Protein AF-A0A399ZDS4-F1 (afdb_monomer_lite)

Radius of gyration: 14.88 Å; chains: 1; bounding box: 36×23×32 Å

Sequence (37 aa):
ATSVPQLVTIDRPFLFLIRDRESGVVLFAGRVLDPTS

Structure (mmCIF, N/CA/C/O backbone):
data_AF-A0A399ZDS4-F1
#
_entry.id   AF-A0A399ZDS4-F1
#
loop_
_atom_site.group_PDB
_atom_site.id
_atom_site.type_symbol
_atom_site.label_atom_id
_atom_site.label_alt_id
_atom_site.label_comp_id
_atom_site.label_asym_id
_atom_site.label_entity_id
_atom_site.label_seq_id
_atom_site.pdbx_PDB_ins_code
_atom_site.Cartn_x
_atom_site.Cartn_y
_atom_site.Cartn_z
_atom_site.occupancy
_atom_site.B_iso_or_equiv
_atom_site.auth_seq_id
_atom_site.auth_comp_id
_atom_site.auth_asym_id
_atom_site.auth_atom_id
_atom_site.pdbx_PDB_model_num
ATOM 1 N N . ALA A 1 1 ? 22.004 14.339 18.068 1.00 74.44 1 ALA A N 1
ATOM 2 C CA . ALA A 1 1 ? 22.262 13.470 16.904 1.00 74.44 1 ALA A CA 1
ATOM 3 C C . ALA A 1 1 ? 21.223 13.794 15.842 1.00 74.44 1 ALA A C 1
ATOM 5 O O . ALA A 1 1 ? 20.044 13.831 16.172 1.00 74.44 1 ALA A O 1
ATOM 6 N N . THR A 1 2 ? 21.637 14.110 14.620 1.00 77.25 2 THR A N 1
ATOM 7 C CA . THR A 1 2 ? 20.711 14.448 13.530 1.00 77.25 2 THR A CA 1
ATOM 8 C C . THR A 1 2 ? 20.165 13.150 12.931 1.00 77.25 2 THR A C 1
ATOM 10 O O . THR A 1 2 ? 20.948 12.288 12.544 1.00 77.25 2 THR A O 1
ATOM 13 N N . SER A 1 3 ? 18.843 12.976 12.892 1.00 87.81 3 SER A N 1
ATOM 14 C CA . SER A 1 3 ? 18.204 11.814 12.257 1.00 87.81 3 SER A CA 1
ATOM 15 C C . SER A 1 3 ? 18.156 12.031 10.743 1.00 87.81 3 SER A C 1
ATOM 17 O O . SER A 1 3 ? 17.576 13.020 10.293 1.00 87.81 3 SER A O 1
ATOM 19 N N . VAL A 1 4 ? 18.731 11.115 9.963 1.00 89.25 4 VAL A N 1
ATOM 20 C CA . VAL A 1 4 ? 18.556 11.091 8.504 1.00 89.25 4 VAL A CA 1
ATOM 21 C C . VAL A 1 4 ? 17.240 10.364 8.189 1.00 89.25 4 VAL A C 1
ATOM 23 O O . VAL A 1 4 ? 17.033 9.275 8.728 1.00 89.25 4 VAL A O 1
AT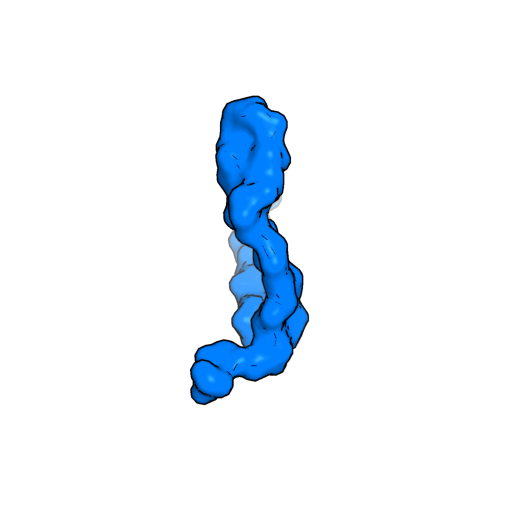OM 26 N N . PRO A 1 5 ? 16.343 10.922 7.352 1.00 90.94 5 PRO A N 1
ATOM 27 C CA . PRO A 1 5 ? 15.111 10.241 6.965 1.00 90.94 5 PRO A CA 1
ATOM 28 C C . PRO A 1 5 ? 15.409 8.912 6.271 1.00 90.94 5 PRO A C 1
ATOM 30 O O . PRO A 1 5 ? 16.265 8.840 5.389 1.00 90.94 5 PRO A O 1
ATOM 33 N N . GLN A 1 6 ? 14.676 7.866 6.639 1.00 92.38 6 GLN A N 1
ATOM 34 C CA . GLN A 1 6 ? 14.787 6.573 5.978 1.00 92.38 6 GLN A CA 1
ATOM 35 C C . GLN A 1 6 ? 13.915 6.549 4.719 1.00 92.38 6 GLN A C 1
ATOM 37 O O . GLN A 1 6 ? 12.717 6.823 4.779 1.00 92.38 6 GLN A O 1
ATOM 42 N N . LEU A 1 7 ? 14.514 6.197 3.580 1.00 94.75 7 LEU A N 1
ATOM 43 C CA . LEU A 1 7 ? 13.786 6.001 2.329 1.00 94.75 7 LEU A CA 1
ATOM 44 C C . LEU A 1 7 ? 13.071 4.644 2.336 1.00 94.75 7 LEU A C 1
ATOM 46 O O . LEU A 1 7 ? 13.675 3.620 2.660 1.00 94.75 7 LEU A O 1
ATOM 50 N N . VAL A 1 8 ? 11.798 4.640 1.937 1.00 94.94 8 VAL A N 1
ATOM 51 C CA . VAL A 1 8 ? 10.999 3.425 1.739 1.00 94.94 8 VAL A CA 1
ATOM 52 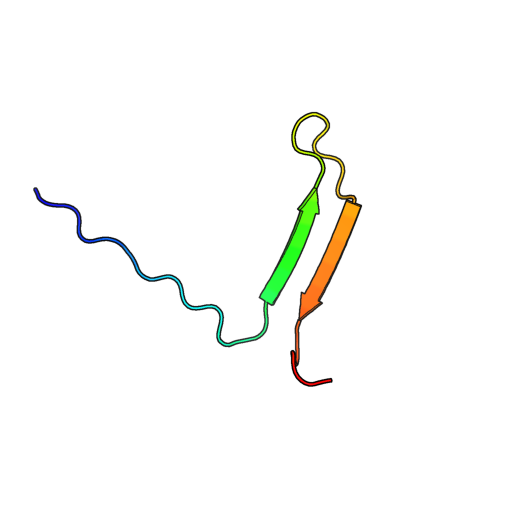C C . VAL A 1 8 ? 10.642 3.314 0.261 1.00 94.94 8 VAL A C 1
ATOM 54 O O . VAL A 1 8 ? 9.922 4.157 -0.268 1.00 94.94 8 VAL A O 1
ATOM 57 N N . THR A 1 9 ? 11.130 2.260 -0.391 1.00 97.00 9 THR A N 1
ATOM 58 C CA . THR A 1 9 ? 10.879 1.977 -1.810 1.00 97.00 9 THR A CA 1
ATOM 59 C C . THR A 1 9 ? 9.974 0.753 -1.946 1.00 97.00 9 THR A C 1
ATOM 61 O O . THR A 1 9 ? 10.270 -0.297 -1.372 1.00 97.00 9 THR A O 1
ATOM 64 N N . ILE A 1 10 ? 8.878 0.890 -2.700 1.00 97.50 10 ILE A N 1
ATOM 65 C CA . ILE A 1 10 ? 7.900 -0.173 -2.988 1.00 97.50 10 ILE A CA 1
ATOM 66 C C . ILE A 1 10 ? 7.987 -0.538 -4.479 1.00 97.50 10 ILE A C 1
ATOM 68 O O . ILE A 1 10 ? 7.123 -0.193 -5.276 1.00 97.50 10 ILE A O 1
ATOM 72 N N . ASP A 1 11 ? 9.084 -1.187 -4.863 1.00 97.25 11 ASP A N 1
ATOM 73 C CA . ASP A 1 11 ? 9.443 -1.558 -6.243 1.00 97.25 11 ASP A CA 1
ATOM 74 C C . ASP A 1 11 ? 9.412 -3.080 -6.488 1.00 97.25 11 ASP A C 1
ATOM 76 O O . ASP A 1 11 ? 10.018 -3.598 -7.424 1.00 97.25 11 ASP A O 1
ATOM 80 N N . ARG A 1 12 ? 8.702 -3.814 -5.627 1.00 97.38 12 ARG A N 1
ATOM 81 C CA . ARG A 1 12 ? 8.543 -5.276 -5.658 1.00 97.38 12 ARG A CA 1
ATOM 82 C C . ARG A 1 12 ? 7.168 -5.670 -5.102 1.00 97.38 12 ARG A C 1
ATOM 84 O O . ARG A 1 12 ? 6.508 -4.808 -4.517 1.00 97.38 12 ARG A O 1
ATOM 91 N N . PRO A 1 13 ? 6.736 -6.940 -5.225 1.00 98.50 13 PRO A N 1
ATOM 92 C CA . PRO A 1 13 ? 5.424 -7.364 -4.754 1.00 98.50 13 PRO A CA 1
ATOM 93 C C . PRO A 1 13 ? 5.136 -6.975 -3.303 1.00 98.50 13 PRO A C 1
ATOM 95 O O . PRO A 1 13 ? 5.984 -7.143 -2.422 1.00 98.50 13 PRO A O 1
ATOM 98 N N . PHE A 1 14 ? 3.926 -6.475 -3.058 1.00 98.44 14 PHE A N 1
ATOM 99 C CA . PHE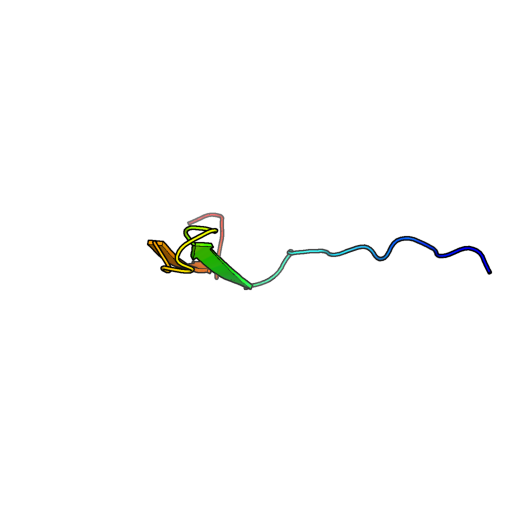 A 1 14 ? 3.513 -5.976 -1.748 1.00 98.44 14 PHE A CA 1
ATOM 100 C C . PHE A 1 14 ? 2.055 -6.311 -1.432 1.00 98.44 14 PHE A C 1
ATOM 102 O O . PHE A 1 14 ? 1.240 -6.585 -2.316 1.00 98.44 14 PHE A O 1
ATOM 109 N N . LEU A 1 15 ? 1.733 -6.281 -0.139 1.00 98.44 15 LEU A N 1
ATOM 110 C CA . LEU A 1 15 ? 0.369 -6.365 0.376 1.00 98.44 15 LEU A CA 1
ATOM 111 C C . LEU A 1 15 ? -0.140 -4.960 0.691 1.00 98.44 15 LEU A C 1
ATOM 113 O O . LEU A 1 15 ? 0.625 -4.123 1.170 1.00 98.44 15 LEU A O 1
ATOM 117 N N . PHE A 1 16 ? -1.430 -4.717 0.479 1.00 98.12 16 PHE A N 1
ATOM 118 C CA . PHE A 1 16 ? -2.076 -3.478 0.899 1.00 98.12 16 PHE A CA 1
ATOM 119 C C . PHE A 1 16 ? -3.381 -3.749 1.642 1.00 98.12 16 PHE A C 1
ATOM 121 O O . PHE A 1 16 ? -4.060 -4.754 1.418 1.00 98.12 16 PHE A O 1
ATOM 128 N N . LEU A 1 17 ? -3.724 -2.807 2.517 1.00 98.56 17 LEU A N 1
ATOM 129 C CA . LEU A 1 17 ? -4.984 -2.760 3.241 1.00 98.56 17 LEU A CA 1
ATOM 130 C C . LEU A 1 17 ? -5.529 -1.338 3.148 1.00 98.56 17 LEU A C 1
ATOM 132 O O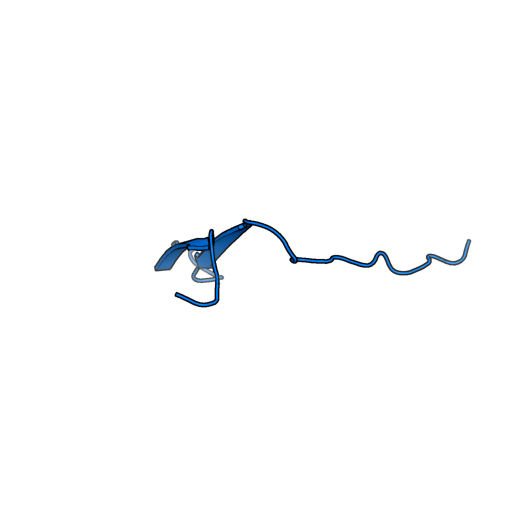 . LEU A 1 17 ? -4.810 -0.378 3.423 1.00 98.56 17 LEU A O 1
ATOM 136 N N . ILE A 1 18 ? -6.807 -1.211 2.816 1.00 98.56 18 ILE A N 1
ATOM 137 C CA . ILE A 1 18 ? -7.566 0.023 3.00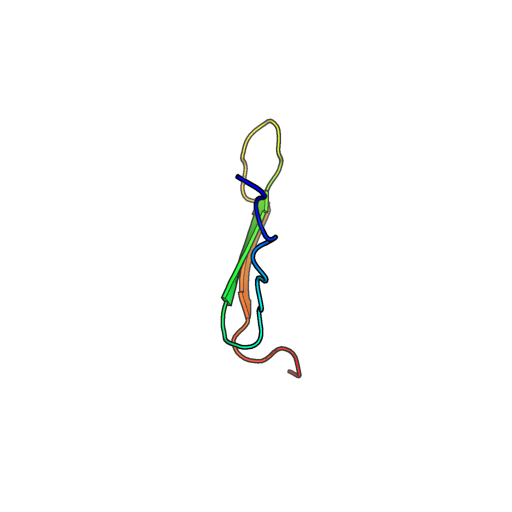7 1.00 98.56 18 ILE A CA 1
ATOM 138 C C . ILE A 1 18 ? -8.542 -0.268 4.134 1.00 98.56 18 ILE A C 1
ATOM 140 O O . ILE A 1 18 ? -9.346 -1.194 4.035 1.00 98.56 18 ILE A O 1
ATOM 144 N N . ARG A 1 19 ? -8.450 0.496 5.219 1.00 98.38 19 ARG A N 1
ATOM 145 C CA . ARG A 1 19 ? -9.295 0.316 6.398 1.00 98.38 19 ARG A CA 1
ATOM 146 C C . ARG A 1 19 ? -9.950 1.619 6.800 1.00 98.38 19 ARG A C 1
ATOM 148 O O . ARG A 1 19 ? -9.342 2.683 6.668 1.00 98.38 19 ARG A O 1
ATOM 155 N N . ASP A 1 20 ? -11.146 1.505 7.351 1.00 98.38 20 ASP A N 1
ATOM 156 C CA . ASP A 1 20 ? -11.707 2.579 8.146 1.00 98.38 20 ASP A CA 1
ATOM 157 C C . ASP A 1 20 ? -10.822 2.820 9.385 1.00 98.38 20 ASP A C 1
ATOM 159 O O . ASP A 1 20 ? -10.297 1.882 9.999 1.00 98.38 20 ASP A O 1
ATOM 163 N N . ARG A 1 21 ? -10.578 4.090 9.721 1.00 97.38 21 ARG A N 1
ATOM 164 C CA . ARG A 1 21 ? -9.607 4.445 10.768 1.00 97.38 21 ARG A CA 1
ATOM 165 C C . ARG A 1 21 ? -10.183 4.303 12.169 1.00 97.38 21 ARG A C 1
ATOM 167 O O . ARG A 1 21 ? -9.428 3.905 13.055 1.00 97.38 21 ARG A O 1
ATOM 174 N N . GLU A 1 22 ? -11.461 4.622 12.352 1.00 97.81 22 GLU A N 1
ATOM 175 C CA . GLU A 1 22 ? -12.116 4.625 13.664 1.00 97.81 22 GLU A CA 1
ATOM 176 C C . GLU A 1 22 ? -12.501 3.214 14.105 1.00 97.81 22 GLU A C 1
ATOM 178 O O . GLU A 1 22 ? -12.113 2.777 15.185 1.00 97.81 22 GLU A O 1
ATOM 183 N N . SER A 1 23 ? -13.206 2.471 13.252 1.00 97.94 23 SER A N 1
ATOM 184 C CA . SER A 1 23 ? -13.641 1.101 13.548 1.00 97.94 23 SER A CA 1
ATOM 185 C C . SER A 1 23 ? -12.545 0.056 13.322 1.00 97.94 23 SER A C 1
ATOM 187 O O . SER A 1 23 ? -12.617 -1.047 13.860 1.00 97.94 23 SER A O 1
ATOM 189 N N . GLY A 1 24 ? -11.537 0.372 12.499 1.00 97.62 24 GLY A N 1
ATOM 190 C CA . GLY A 1 24 ? -10.489 -0.568 12.096 1.00 97.62 24 GLY A CA 1
ATOM 191 C C . GLY A 1 24 ? -10.933 -1.604 11.058 1.00 97.62 24 GLY A C 1
ATOM 192 O O . GLY A 1 24 ? -10.126 -2.457 10.685 1.00 97.62 24 GLY A O 1
ATOM 193 N N . VAL A 1 25 ? -12.178 -1.534 10.574 1.00 98.56 25 VAL A N 1
ATOM 194 C CA . VAL A 1 25 ? -12.714 -2.457 9.567 1.00 98.56 25 VAL A CA 1
ATOM 195 C C . VAL A 1 25 ? -11.886 -2.375 8.286 1.00 98.56 25 VAL A C 1
ATOM 197 O O . VAL A 1 25 ? -11.692 -1.298 7.722 1.00 98.56 25 VAL A O 1
ATOM 200 N N . VAL A 1 26 ? -11.408 -3.525 7.807 1.00 98.31 26 VAL A N 1
ATOM 201 C CA . VAL A 1 26 ? -10.713 -3.636 6.519 1.00 98.31 26 VAL A CA 1
ATOM 202 C C . VAL A 1 26 ? -11.753 -3.609 5.406 1.00 98.31 26 VAL A C 1
ATOM 204 O O . VAL A 1 26 ? -12.562 -4.521 5.278 1.00 98.31 26 VAL A O 1
ATOM 207 N N . LEU A 1 27 ? -11.719 -2.550 4.606 1.00 98.44 27 LEU A N 1
ATOM 208 C CA . LEU A 1 27 ? -12.620 -2.338 3.477 1.00 98.44 27 LEU A CA 1
ATOM 209 C C . LEU A 1 27 ? -12.103 -3.054 2.227 1.00 98.44 27 LEU A C 1
ATOM 211 O O . LEU A 1 27 ? -12.878 -3.625 1.468 1.00 98.44 27 LEU A O 1
ATOM 215 N N . PHE A 1 28 ? -10.782 -3.048 2.037 1.00 98.62 28 PHE A N 1
ATOM 216 C CA . PHE A 1 28 ? -10.115 -3.729 0.934 1.00 98.62 28 PHE A CA 1
ATOM 217 C C . PHE A 1 28 ? -8.803 -4.342 1.409 1.00 98.62 28 PHE A C 1
ATOM 219 O O . PHE A 1 28 ? -8.063 -3.732 2.183 1.00 98.62 28 PHE A O 1
ATOM 226 N N . ALA A 1 29 ? -8.498 -5.530 0.900 1.00 98.50 29 ALA A N 1
ATOM 227 C CA . ALA A 1 29 ? -7.231 -6.209 1.105 1.00 98.50 29 ALA A CA 1
ATOM 228 C C . ALA A 1 29 ? -6.776 -6.822 -0.214 1.00 98.50 29 ALA A C 1
ATOM 230 O O . ALA A 1 29 ? -7.587 -7.368 -0.963 1.00 98.50 29 ALA A O 1
ATOM 231 N N . GLY A 1 30 ? -5.480 -6.754 -0.492 1.00 98.31 30 GLY A N 1
ATOM 232 C CA . GLY A 1 30 ? -4.956 -7.309 -1.726 1.00 98.31 30 GLY A CA 1
ATOM 233 C C . GLY A 1 30 ? -3.449 -7.457 -1.736 1.00 98.31 30 GLY A C 1
ATOM 234 O O . GLY A 1 30 ? -2.734 -7.005 -0.840 1.00 98.31 30 GLY A O 1
ATOM 235 N N . ARG A 1 31 ? -2.985 -8.108 -2.799 1.00 98.06 31 ARG A N 1
ATOM 236 C CA . ARG A 1 31 ? -1.576 -8.216 -3.162 1.00 98.06 31 ARG A CA 1
ATOM 237 C C . ARG A 1 31 ? -1.388 -7.625 -4.552 1.00 98.06 31 ARG A C 1
ATOM 239 O O . ARG A 1 31 ? -2.179 -7.926 -5.442 1.00 98.06 31 ARG A O 1
ATOM 246 N N . VAL A 1 32 ? -0.340 -6.833 -4.737 1.00 98.31 32 VAL A N 1
ATOM 247 C CA . VAL A 1 32 ? 0.105 -6.388 -6.061 1.00 98.31 32 VAL A CA 1
ATOM 248 C C . VAL A 1 32 ? 1.331 -7.214 -6.412 1.00 98.31 32 VAL A C 1
ATOM 250 O O . VAL A 1 32 ? 2.354 -7.120 -5.737 1.00 98.31 32 VAL A O 1
ATOM 253 N N . LEU A 1 33 ? 1.190 -8.079 -7.418 1.00 98.19 33 LEU A N 1
ATOM 254 C CA . LEU A 1 33 ? 2.290 -8.892 -7.949 1.00 98.19 33 LEU A CA 1
ATOM 255 C C . LEU A 1 33 ? 2.918 -8.231 -9.178 1.00 98.19 33 LEU A C 1
ATOM 257 O O . LEU A 1 33 ? 4.136 -8.246 -9.315 1.00 98.19 33 LEU A O 1
ATOM 261 N N . ASP A 1 34 ? 2.076 -7.630 -10.020 1.00 97.75 34 ASP A N 1
ATOM 262 C CA . ASP A 1 34 ? 2.452 -6.877 -11.212 1.00 97.75 34 ASP A CA 1
ATOM 263 C C . ASP A 1 34 ? 1.485 -5.685 -11.376 1.00 97.75 34 ASP A C 1
ATOM 265 O O . ASP A 1 34 ? 0.287 -5.900 -11.585 1.00 97.75 34 ASP A O 1
ATOM 269 N N . PRO A 1 35 ? 1.959 -4.433 -11.243 1.00 96.12 35 PRO A N 1
ATOM 270 C CA . PRO A 1 35 ? 1.118 -3.244 -11.353 1.00 96.12 35 PRO A CA 1
ATOM 271 C C . PRO A 1 35 ? 0.770 -2.849 -12.800 1.00 96.12 35 PRO A C 1
ATOM 273 O O . PRO A 1 35 ? 0.065 -1.861 -12.980 1.00 96.12 35 PRO A O 1
ATOM 276 N N . THR A 1 36 ? 1.281 -3.558 -13.815 1.00 96.38 36 THR A N 1
ATOM 277 C CA . THR A 1 36 ? 1.059 -3.249 -15.245 1.00 96.38 36 THR A CA 1
ATOM 278 C C . THR A 1 36 ? -0.043 -4.076 -15.908 1.00 96.38 36 THR A C 1
ATOM 280 O O . THR A 1 36 ? -0.333 -3.863 -17.085 1.00 96.38 36 THR A O 1
ATOM 283 N N . SER A 1 37 ? -0.617 -5.020 -15.156 1.00 81.50 37 SER A N 1
ATOM 284 C CA . SER A 1 37 ? -1.702 -5.895 -15.611 1.00 81.50 37 SER A CA 1
ATOM 285 C C . SER A 1 37 ? -2.986 -5.163 -16.003 1.00 81.50 37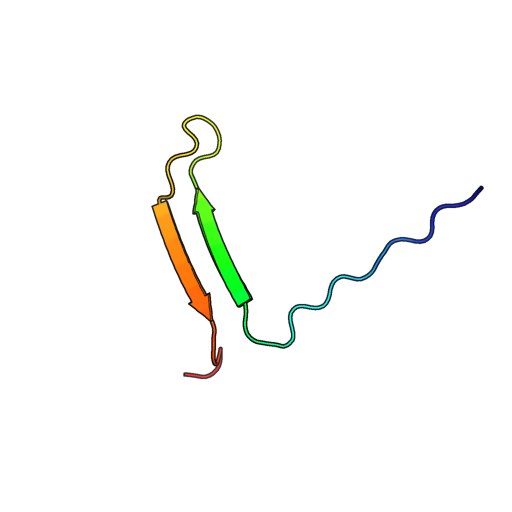 SER A C 1
ATOM 287 O O . SER A 1 37 ? -3.265 -4.075 -15.449 1.00 81.50 37 SER A O 1
#

Foldseek 3Di:
DDDDDDDDDDPAKDKDFDADPPVRHTPDIDIPHDPVD

Secondary structure (DSSP, 8-state):
-PPPPPP----S-EEEEEE-TTT--EEEEEEES-TT-

pLDDT: mean 95.3, std 5.89, range [74.44, 98.62]